Protein AF-A0A2S4UKA2-F1 (afdb_monomer_lite)

Structure (mmCIF, N/CA/C/O backbone):
data_AF-A0A2S4UKA2-F1
#
_entry.id   AF-A0A2S4UKA2-F1
#
loop_
_atom_site.group_PDB
_atom_site.id
_atom_site.type_symbol
_atom_site.lab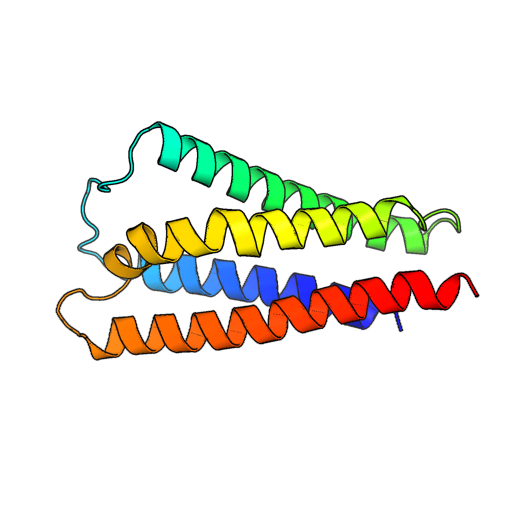el_atom_id
_atom_site.label_alt_id
_atom_site.label_comp_id
_atom_site.label_asym_id
_atom_site.label_entity_id
_atom_site.label_seq_id
_atom_site.pdbx_PDB_ins_code
_atom_site.Cartn_x
_atom_site.Cartn_y
_atom_site.Cartn_z
_atom_site.occupancy
_atom_site.B_iso_or_equiv
_atom_site.auth_seq_id
_atom_site.auth_comp_id
_atom_site.auth_asym_id
_atom_site.auth_atom_id
_atom_site.pdbx_PDB_model_num
ATOM 1 N N . MET A 1 1 ? 8.842 -4.312 -20.850 1.00 49.06 1 MET A N 1
ATOM 2 C CA . MET A 1 1 ? 7.934 -5.126 -20.002 1.00 49.06 1 MET A CA 1
ATOM 3 C C . MET A 1 1 ? 7.811 -4.508 -18.603 1.00 49.06 1 MET A C 1
ATOM 5 O O . MET A 1 1 ? 6.702 -4.481 -18.080 1.00 49.06 1 MET A O 1
ATOM 9 N N . VAL A 1 2 ? 8.894 -3.885 -18.115 1.00 53.00 2 VAL A N 1
ATOM 10 C CA . VAL A 1 2 ? 9.043 -3.077 -16.884 1.00 53.00 2 VAL A CA 1
ATOM 11 C C . VAL A 1 2 ? 7.843 -2.166 -16.592 1.00 53.00 2 VAL A C 1
ATOM 13 O O . VAL A 1 2 ? 7.150 -2.354 -15.598 1.00 53.00 2 VAL A O 1
ATOM 16 N N . ALA A 1 3 ? 7.483 -1.271 -17.520 1.00 62.97 3 ALA A N 1
ATOM 17 C CA . ALA A 1 3 ? 6.415 -0.288 -17.310 1.00 62.97 3 ALA A CA 1
ATOM 18 C C . ALA A 1 3 ? 5.053 -0.886 -16.885 1.00 62.97 3 ALA A C 1
ATOM 20 O O . ALA A 1 3 ? 4.277 -0.227 -16.197 1.00 62.97 3 ALA A O 1
ATOM 21 N N . LYS A 1 4 ? 4.730 -2.138 -17.254 1.00 70.94 4 LYS A N 1
ATOM 22 C CA . LYS A 1 4 ? 3.440 -2.753 -16.884 1.00 70.94 4 LYS A CA 1
ATOM 23 C C . LYS A 1 4 ? 3.366 -3.103 -15.397 1.00 70.94 4 LYS A C 1
ATOM 25 O O . LYS A 1 4 ? 2.325 -2.855 -14.789 1.00 70.94 4 LYS A O 1
ATOM 30 N N . SER A 1 5 ? 4.434 -3.652 -14.822 1.00 72.31 5 SER A N 1
ATOM 31 C CA . SER A 1 5 ? 4.479 -4.056 -13.409 1.00 72.31 5 SER A CA 1
ATOM 32 C C . SER A 1 5 ? 4.472 -2.831 -12.491 1.00 72.31 5 SER A C 1
ATOM 34 O O . SER A 1 5 ? 3.684 -2.765 -11.549 1.00 72.31 5 SER A O 1
ATOM 36 N N . PHE A 1 6 ? 5.216 -1.785 -12.854 1.00 73.38 6 PHE A N 1
ATOM 37 C CA . PHE A 1 6 ? 5.207 -0.493 -12.160 1.00 73.38 6 PHE A CA 1
ATOM 38 C C . PHE A 1 6 ? 3.838 0.201 -12.208 1.00 73.38 6 PHE A C 1
ATOM 40 O O . PHE A 1 6 ? 3.313 0.656 -11.188 1.00 73.38 6 PHE A O 1
ATOM 47 N N . VAL A 1 7 ? 3.181 0.203 -13.374 1.00 79.69 7 VAL A N 1
ATOM 48 C CA . VAL A 1 7 ? 1.804 0.709 -13.510 1.00 79.69 7 VAL A CA 1
ATOM 49 C C . VAL A 1 7 ? 0.826 -0.069 -12.623 1.00 79.69 7 VAL A C 1
ATOM 51 O O . VAL A 1 7 ? -0.122 0.521 -12.095 1.00 79.69 7 VAL A O 1
ATOM 54 N N . LEU A 1 8 ? 1.025 -1.378 -12.440 1.00 83.00 8 LEU A N 1
ATOM 55 C CA . LEU A 1 8 ? 0.208 -2.186 -11.533 1.00 83.00 8 LEU A CA 1
ATOM 56 C C . LEU A 1 8 ? 0.430 -1.798 -10.069 1.00 83.00 8 LEU A C 1
ATOM 58 O O . LEU A 1 8 ? -0.565 -1.593 -9.372 1.00 83.00 8 LEU A O 1
ATOM 62 N N . VAL A 1 9 ? 1.681 -1.607 -9.631 1.00 81.75 9 VAL A N 1
ATOM 63 C CA . VAL A 1 9 ? 2.008 -1.092 -8.287 1.00 81.75 9 VAL A CA 1
ATOM 64 C C . VAL A 1 9 ? 1.278 0.231 -8.048 1.00 81.75 9 VAL A C 1
ATOM 66 O O . VAL A 1 9 ? 0.495 0.337 -7.105 1.00 81.75 9 VAL A O 1
ATOM 69 N N . PHE A 1 10 ? 1.398 1.199 -8.962 1.00 78.81 10 PHE A N 1
ATOM 70 C CA . PHE A 1 10 ? 0.724 2.496 -8.838 1.00 78.81 10 PHE A CA 1
ATOM 71 C C . PHE A 1 10 ? -0.807 2.377 -8.779 1.00 78.81 10 PHE A C 1
ATOM 73 O O . PHE A 1 10 ? -1.478 3.005 -7.951 1.00 78.81 10 PHE A O 1
ATOM 80 N N . ARG A 1 11 ? -1.397 1.557 -9.657 1.00 84.75 11 ARG A N 1
ATOM 81 C CA . ARG A 1 11 ? -2.851 1.343 -9.694 1.00 84.75 11 ARG A CA 1
ATOM 82 C C . ARG A 1 11 ? -3.367 0.726 -8.404 1.00 84.75 11 ARG A C 1
ATOM 84 O O . ARG A 1 11 ? -4.436 1.134 -7.946 1.00 84.75 11 ARG A O 1
ATOM 91 N N . LEU A 1 12 ? -2.630 -0.222 -7.835 1.00 86.88 12 LEU A N 1
ATOM 92 C CA . LEU A 1 12 ? -2.983 -0.880 -6.585 1.00 86.88 12 LEU A CA 1
ATOM 93 C C . LEU A 1 12 ? -2.820 0.069 -5.395 1.00 86.88 12 LEU A C 1
ATOM 95 O O . LEU A 1 12 ? -3.749 0.150 -4.594 1.00 86.88 12 LEU A O 1
ATOM 99 N N . SER A 1 13 ? -1.755 0.872 -5.327 1.00 82.25 13 SER A N 1
ATOM 100 C CA . SER A 1 13 ? -1.612 1.936 -4.319 1.00 82.25 13 SER A CA 1
ATOM 101 C C . SER A 1 13 ? -2.782 2.918 -4.371 1.00 82.25 13 SER A C 1
ATOM 103 O O . SER A 1 13 ? -3.415 3.228 -3.364 1.00 82.25 13 SER A O 1
ATOM 105 N N . ARG A 1 14 ? -3.156 3.371 -5.573 1.00 84.69 14 ARG A N 1
ATOM 106 C CA . ARG A 1 14 ? -4.302 4.270 -5.747 1.00 84.69 14 ARG A CA 1
ATOM 107 C C . ARG A 1 14 ? -5.619 3.614 -5.339 1.00 84.69 14 ARG A C 1
ATOM 109 O O . ARG A 1 14 ? -6.462 4.265 -4.722 1.00 84.69 14 ARG A O 1
ATOM 116 N N . LEU A 1 15 ? -5.821 2.348 -5.708 1.00 87.38 15 LEU A N 1
ATOM 117 C CA . LEU A 1 15 ? -7.005 1.579 -5.321 1.00 87.38 15 LEU A CA 1
ATOM 118 C C . LEU A 1 15 ? -7.112 1.491 -3.797 1.00 87.38 15 LEU A C 1
ATOM 120 O O . LEU A 1 15 ? -8.206 1.660 -3.259 1.00 87.38 15 LEU A O 1
ATOM 124 N N . PHE A 1 16 ? -5.974 1.302 -3.131 1.00 83.88 16 PHE A N 1
ATOM 125 C CA . PHE A 1 16 ? -5.872 1.237 -1.688 1.00 83.88 16 PHE A CA 1
ATOM 126 C C . PHE A 1 16 ? -6.364 2.512 -1.003 1.00 83.88 16 PHE A C 1
ATOM 128 O O . PHE A 1 16 ? -7.350 2.489 -0.262 1.00 83.88 16 PHE A O 1
ATOM 135 N N . PHE A 1 17 ? -5.756 3.652 -1.334 1.00 79.38 17 PHE A N 1
ATOM 136 C CA . PHE A 1 17 ? -6.148 4.935 -0.751 1.00 79.38 17 PHE A CA 1
ATOM 137 C C . PHE A 1 17 ? -7.578 5.332 -1.116 1.00 79.38 17 PHE A C 1
ATOM 139 O O . PHE A 1 17 ? -8.307 5.853 -0.275 1.00 79.38 17 PHE A O 1
ATOM 146 N N . LYS A 1 18 ? -8.028 5.043 -2.344 1.00 84.50 18 LYS A N 1
ATOM 147 C CA . LYS A 1 18 ? -9.410 5.321 -2.756 1.00 84.50 18 LYS A CA 1
ATOM 148 C C . LYS A 1 18 ? -10.418 4.519 -1.932 1.00 84.50 18 LYS A C 1
ATOM 150 O O . LYS A 1 18 ? -11.470 5.054 -1.591 1.00 84.50 18 LYS A O 1
ATOM 155 N N . LYS A 1 19 ? -10.115 3.254 -1.629 1.00 82.81 19 LYS A N 1
ATOM 156 C CA . LYS A 1 19 ? -10.956 2.404 -0.783 1.00 82.81 19 LYS A CA 1
ATOM 157 C C . LYS A 1 19 ? -11.017 2.946 0.646 1.00 82.81 19 LYS A C 1
ATOM 159 O O . LYS A 1 19 ? -12.119 3.120 1.154 1.00 82.81 19 LYS A O 1
ATOM 164 N N . LEU A 1 20 ? -9.867 3.281 1.238 1.00 77.50 20 LEU A N 1
ATOM 165 C CA . LEU A 1 20 ? -9.795 3.870 2.580 1.00 77.50 20 LEU A CA 1
ATOM 166 C C . LEU A 1 20 ? -10.549 5.193 2.692 1.00 77.50 20 LEU A C 1
ATOM 168 O O . LEU A 1 20 ? -11.348 5.359 3.603 1.00 77.50 20 LEU A O 1
ATOM 172 N N . LEU A 1 21 ? -10.306 6.133 1.776 1.00 76.31 21 LEU A N 1
ATOM 173 C CA . LEU A 1 21 ? -10.938 7.452 1.819 1.00 76.31 21 LEU A CA 1
ATOM 174 C C . LEU A 1 21 ? -12.444 7.352 1.616 1.00 76.31 21 LEU A C 1
ATOM 176 O O . LEU A 1 21 ? -13.200 8.050 2.279 1.00 76.31 21 LEU A O 1
ATOM 180 N N . ARG A 1 22 ? -12.889 6.482 0.706 1.00 78.75 22 ARG A N 1
ATOM 181 C CA . ARG A 1 22 ? -14.315 6.283 0.472 1.00 78.75 22 ARG A CA 1
ATOM 182 C C . ARG A 1 22 ? -14.980 5.689 1.706 1.00 78.75 22 ARG A C 1
ATOM 184 O O . ARG A 1 22 ? -15.909 6.295 2.209 1.00 78.75 22 ARG A O 1
ATOM 191 N N . ASP A 1 23 ? -14.498 4.543 2.178 1.00 71.38 23 ASP A N 1
ATOM 192 C CA . ASP A 1 23 ? -15.161 3.804 3.252 1.00 71.38 23 ASP A CA 1
ATOM 193 C C . ASP A 1 23 ? -14.982 4.519 4.616 1.00 71.38 23 ASP A C 1
ATOM 195 O O . ASP A 1 23 ? -15.878 4.490 5.453 1.00 71.38 23 ASP A O 1
ATOM 199 N N . GLY A 1 24 ? -13.876 5.248 4.817 1.00 64.88 24 GLY A N 1
ATOM 200 C CA . GLY A 1 24 ? -13.618 6.029 6.030 1.00 64.88 24 GLY A CA 1
ATOM 201 C C . GLY A 1 24 ? -14.337 7.376 6.112 1.00 64.88 24 GLY A C 1
ATOM 202 O O . GLY A 1 24 ? -14.633 7.820 7.215 1.00 64.88 24 GLY A O 1
ATOM 203 N N . MET A 1 25 ? -14.653 8.021 4.983 1.00 62.94 25 MET A N 1
ATOM 204 C CA . MET A 1 25 ? -15.381 9.304 4.973 1.00 62.94 25 MET A CA 1
ATOM 205 C C . MET A 1 25 ? -16.898 9.144 4.817 1.00 62.94 25 MET A C 1
ATOM 207 O O . MET A 1 25 ? -17.634 10.108 5.018 1.00 62.94 25 MET A O 1
ATOM 211 N N . THR A 1 26 ? -17.392 7.961 4.437 1.00 63.41 26 THR A N 1
ATOM 212 C CA . THR A 1 26 ? -18.839 7.702 4.344 1.00 63.41 26 THR A CA 1
ATOM 213 C C . THR A 1 26 ? -19.497 7.429 5.691 1.00 63.41 26 THR A C 1
ATOM 215 O O . THR A 1 26 ? -20.714 7.572 5.797 1.00 63.41 26 THR A O 1
ATOM 218 N N . ASN A 1 27 ? -18.727 7.068 6.718 1.00 60.53 27 ASN A N 1
ATOM 219 C CA . ASN A 1 27 ? -19.265 6.874 8.059 1.00 60.53 27 ASN A CA 1
ATOM 220 C C . ASN A 1 27 ? -19.372 8.229 8.758 1.00 60.53 27 ASN A C 1
ATOM 222 O O . ASN A 1 27 ? -18.369 8.886 9.010 1.00 60.53 27 ASN A O 1
ATOM 226 N N . GLN A 1 28 ? -20.594 8.659 9.069 1.00 57.53 28 GLN A N 1
ATOM 227 C CA . GLN A 1 28 ? -20.835 9.907 9.803 1.00 57.53 28 GLN A CA 1
ATOM 228 C C . GLN A 1 28 ? -20.551 9.775 11.312 1.00 57.53 28 GLN A C 1
ATOM 230 O O . GLN A 1 28 ? -20.454 10.785 12.002 1.00 57.53 28 GLN A O 1
ATOM 235 N N . GLU A 1 29 ? -20.376 8.547 11.812 1.00 61.38 29 GLU A N 1
ATOM 236 C CA . GLU A 1 29 ? -20.178 8.218 13.231 1.00 61.38 29 GLU A CA 1
ATOM 237 C C . GLU A 1 29 ? -18.781 7.640 13.489 1.00 61.38 29 GLU A C 1
ATOM 239 O O . GLU A 1 29 ? -18.607 6.594 14.111 1.00 61.38 29 GLU A O 1
ATOM 244 N N . VAL A 1 30 ? -17.754 8.310 12.970 1.00 63.16 30 VAL A N 1
ATOM 245 C CA . VAL A 1 30 ? -16.371 7.951 13.286 1.00 63.16 30 VAL A CA 1
ATOM 246 C C . VAL A 1 30 ? -16.061 8.424 14.712 1.00 63.16 30 VAL A C 1
ATOM 248 O O . VAL A 1 30 ? -16.321 9.591 15.020 1.00 63.16 30 VAL A O 1
ATOM 251 N N . PRO A 1 31 ? -15.505 7.581 15.600 1.00 64.94 31 PRO A N 1
ATOM 252 C CA . PRO A 1 31 ? -15.046 8.032 16.907 1.00 64.94 31 PRO A CA 1
ATOM 253 C C . PRO A 1 31 ? -14.093 9.228 16.768 1.00 64.94 31 PRO A C 1
ATOM 255 O O . PRO A 1 31 ? -13.153 9.189 15.977 1.00 64.94 31 PRO A O 1
ATOM 258 N N . PHE A 1 32 ? -14.306 10.282 17.565 1.00 60.62 32 PHE A N 1
ATOM 259 C CA . PHE A 1 32 ? -13.437 11.473 17.584 1.00 60.62 32 PHE A CA 1
ATOM 260 C C . PHE A 1 32 ? -11.988 11.158 17.981 1.00 60.62 32 PHE A C 1
ATOM 262 O O . PHE A 1 32 ? -11.085 11.953 17.724 1.00 60.62 32 PHE A O 1
ATOM 269 N N . CYS A 1 33 ? -11.774 10.010 18.624 1.00 63.34 33 CYS A N 1
ATOM 270 C CA . CYS A 1 33 ? -10.504 9.593 19.187 1.00 63.34 33 CYS A CA 1
ATOM 271 C C . CYS A 1 33 ? -10.198 8.159 18.748 1.00 63.34 33 CYS A C 1
ATOM 273 O O . CYS A 1 33 ? -11.080 7.302 18.731 1.00 63.34 33 CYS A O 1
ATOM 275 N N . THR A 1 34 ? -8.931 7.900 18.446 1.00 73.00 34 THR A N 1
ATOM 276 C CA . THR A 1 34 ? -8.382 6.556 18.242 1.00 73.00 34 THR A CA 1
ATOM 277 C C . THR A 1 34 ? -7.708 6.078 19.528 1.00 73.00 34 THR A C 1
ATOM 279 O O . THR A 1 34 ? -7.203 6.894 20.297 1.00 73.00 34 THR A O 1
ATOM 282 N N . GLU A 1 35 ? -7.660 4.765 19.756 1.00 82.38 35 GLU A N 1
ATOM 283 C CA . GLU A 1 35 ? -6.874 4.163 20.845 1.00 82.38 35 GLU A CA 1
ATOM 284 C C . GLU A 1 35 ? -5.360 4.132 20.551 1.00 82.38 35 GLU A C 1
ATOM 286 O O . GLU A 1 35 ? -4.581 3.653 21.374 1.00 82.38 35 GLU A O 1
ATOM 291 N N . MET A 1 36 ? -4.922 4.627 19.385 1.00 83.38 36 MET A N 1
ATOM 292 C CA . MET A 1 36 ? -3.500 4.709 19.044 1.00 83.38 36 MET A CA 1
ATOM 293 C C . MET A 1 36 ? -2.735 5.598 20.030 1.00 83.38 36 MET A C 1
ATOM 295 O O . MET A 1 36 ? -3.131 6.730 20.310 1.00 83.38 36 MET A O 1
ATOM 299 N N . SER A 1 37 ? -1.581 5.116 20.494 1.00 86.19 37 SER A N 1
ATOM 300 C CA . SER A 1 37 ? -0.625 5.954 21.218 1.00 86.19 37 SER A CA 1
ATOM 301 C C . SER A 1 37 ? 0.007 6.992 20.286 1.00 86.19 37 SER A C 1
ATOM 303 O O . SER A 1 37 ? 0.056 6.802 19.068 1.00 86.19 37 SER A O 1
ATOM 305 N N . SER A 1 38 ? 0.565 8.072 20.842 1.00 86.56 38 SER A N 1
ATOM 306 C CA . SER A 1 38 ? 1.285 9.079 20.047 1.00 86.56 38 SER A CA 1
ATOM 307 C C . SER A 1 38 ? 2.405 8.459 19.208 1.00 86.56 38 SER A C 1
ATOM 309 O O . SER A 1 38 ? 2.555 8.796 18.042 1.00 86.56 38 SER A O 1
ATOM 311 N N . GLN A 1 39 ? 3.125 7.472 19.753 1.00 84.69 39 GLN A N 1
ATOM 312 C CA . GLN A 1 39 ? 4.170 6.755 19.019 1.00 84.69 39 GLN A CA 1
ATOM 313 C C . GLN A 1 39 ? 3.607 5.975 17.819 1.00 84.69 39 GLN A C 1
ATOM 315 O O . GLN A 1 39 ? 4.244 5.905 16.768 1.00 84.69 39 GLN A O 1
ATOM 320 N N . GLN A 1 40 ? 2.419 5.382 17.957 1.00 82.69 40 GLN A N 1
ATOM 321 C CA . GLN A 1 40 ? 1.752 4.671 16.863 1.00 82.69 40 GLN A CA 1
ATOM 322 C C . GLN A 1 40 ? 1.213 5.639 15.805 1.00 82.69 40 GLN A C 1
ATOM 324 O O . GLN A 1 40 ? 1.309 5.342 14.617 1.00 82.69 40 GLN A O 1
ATOM 329 N N . LEU A 1 41 ? 0.713 6.808 16.217 1.00 83.94 41 LEU A N 1
ATOM 330 C CA . LEU A 1 41 ? 0.320 7.889 15.310 1.00 83.94 41 LEU A CA 1
ATOM 331 C C . LEU A 1 41 ? 1.515 8.442 14.526 1.00 83.94 41 LEU A C 1
ATOM 333 O O . LEU A 1 41 ? 1.425 8.565 13.306 1.00 83.94 41 LEU A O 1
ATOM 337 N N . ASP A 1 42 ? 2.645 8.691 15.188 1.00 84.56 42 ASP A N 1
ATOM 338 C CA . ASP A 1 42 ? 3.881 9.126 14.529 1.00 84.56 42 ASP A CA 1
ATOM 339 C C . ASP A 1 42 ? 4.384 8.060 13.548 1.00 84.56 42 ASP A C 1
ATOM 341 O O . ASP A 1 42 ? 4.779 8.367 12.422 1.00 84.56 42 ASP A O 1
ATOM 345 N N . SER A 1 43 ? 4.311 6.784 13.939 1.00 81.81 43 SER A N 1
ATOM 346 C CA . SER A 1 43 ? 4.674 5.660 13.069 1.00 81.81 43 SER A CA 1
ATOM 347 C C . SER A 1 43 ? 3.768 5.586 11.836 1.00 81.81 43 SER A C 1
ATOM 349 O O . SER A 1 43 ? 4.266 5.410 10.723 1.00 81.81 43 SER A O 1
ATOM 351 N N . LEU A 1 44 ? 2.455 5.783 12.010 1.00 81.00 44 LEU A N 1
ATOM 352 C CA . LEU A 1 44 ? 1.490 5.845 10.912 1.00 81.00 44 LEU A CA 1
ATOM 353 C C . LEU A 1 44 ? 1.800 7.013 9.972 1.00 81.00 44 LEU A C 1
ATOM 355 O O . LEU A 1 44 ? 1.873 6.824 8.758 1.00 81.00 44 LEU A O 1
ATOM 359 N N . GLN A 1 45 ? 2.014 8.210 10.520 1.00 82.44 45 GLN A N 1
ATOM 360 C CA . GLN A 1 45 ? 2.338 9.404 9.743 1.00 82.44 45 GLN A CA 1
ATOM 361 C C . GLN A 1 45 ? 3.641 9.228 8.959 1.00 82.44 45 GLN A C 1
ATOM 363 O O . GLN A 1 45 ? 3.704 9.587 7.779 1.00 82.44 45 GLN A O 1
ATOM 368 N N . ASN A 1 46 ? 4.673 8.662 9.584 1.00 80.75 46 ASN A N 1
ATOM 369 C CA . ASN A 1 46 ? 5.950 8.399 8.934 1.00 80.75 46 ASN A CA 1
ATOM 370 C C . ASN A 1 46 ? 5.790 7.381 7.798 1.00 80.75 46 ASN A C 1
ATOM 372 O O . ASN A 1 46 ? 6.286 7.612 6.699 1.00 80.75 46 ASN A O 1
ATOM 376 N N . ALA A 1 47 ? 5.035 6.305 8.024 1.00 75.75 47 ALA A N 1
ATOM 377 C CA . ALA A 1 47 ? 4.782 5.291 7.007 1.00 75.75 47 ALA A CA 1
ATOM 378 C C . ALA A 1 47 ? 3.990 5.851 5.813 1.00 75.75 47 ALA A C 1
ATOM 380 O O . ALA A 1 47 ? 4.379 5.637 4.666 1.00 75.75 47 ALA A O 1
ATOM 381 N N . VAL A 1 48 ? 2.940 6.647 6.057 1.00 77.06 48 VAL A N 1
ATOM 382 C CA . VAL A 1 48 ? 2.211 7.362 4.991 1.00 77.06 48 VAL A CA 1
ATOM 383 C C . VAL A 1 48 ? 3.153 8.291 4.226 1.00 77.06 48 VAL A C 1
ATOM 385 O O . VAL A 1 48 ? 3.134 8.311 2.997 1.00 77.06 48 VAL A O 1
ATOM 388 N N . SER A 1 49 ? 4.004 9.033 4.936 1.00 80.50 49 SER A N 1
ATOM 389 C CA . SER A 1 49 ? 4.960 9.960 4.320 1.00 80.50 49 SER A CA 1
ATOM 390 C C . SER A 1 49 ? 5.984 9.235 3.445 1.00 80.50 49 SER A C 1
ATOM 392 O O . SER A 1 49 ? 6.305 9.719 2.363 1.00 80.50 49 SER A O 1
ATOM 394 N N . GLN A 1 50 ? 6.475 8.072 3.882 1.00 75.62 50 GLN A N 1
ATOM 395 C CA . GLN A 1 50 ? 7.362 7.223 3.084 1.00 75.62 50 GLN A CA 1
ATOM 396 C C . GLN A 1 50 ? 6.661 6.720 1.827 1.00 75.62 50 GLN A C 1
ATOM 398 O O . GLN A 1 50 ? 7.210 6.858 0.746 1.00 75.62 50 GLN A O 1
ATOM 403 N N . ILE A 1 51 ? 5.420 6.243 1.935 1.00 73.19 51 ILE A N 1
ATOM 404 C CA . ILE A 1 51 ? 4.651 5.777 0.775 1.00 73.19 51 ILE A CA 1
ATOM 405 C C . ILE A 1 51 ? 4.434 6.892 -0.245 1.00 73.19 51 ILE A C 1
ATOM 407 O O . ILE A 1 51 ? 4.591 6.665 -1.441 1.00 73.19 51 ILE A O 1
ATOM 411 N N . VAL A 1 52 ? 4.063 8.091 0.211 1.00 77.25 52 VAL A N 1
ATOM 412 C CA . VAL A 1 52 ? 3.871 9.239 -0.683 1.00 77.25 52 VAL A CA 1
ATOM 413 C C . VAL A 1 52 ? 5.172 9.583 -1.402 1.00 77.25 52 VAL A C 1
ATOM 415 O O . VAL A 1 52 ? 5.135 9.786 -2.612 1.00 77.25 52 VAL A O 1
ATOM 418 N N . ARG A 1 53 ? 6.304 9.603 -0.683 1.00 78.81 53 ARG A N 1
ATOM 419 C CA . ARG A 1 53 ? 7.627 9.812 -1.287 1.00 78.81 53 ARG A CA 1
ATOM 420 C C . ARG A 1 53 ? 7.952 8.723 -2.299 1.00 78.81 53 ARG A C 1
ATOM 422 O O . ARG A 1 53 ? 8.143 9.048 -3.455 1.00 78.81 53 ARG A O 1
ATOM 429 N N . SER A 1 54 ? 7.871 7.448 -1.929 1.00 73.75 54 SER A N 1
ATOM 430 C CA . SER A 1 54 ? 8.229 6.364 -2.845 1.00 73.75 54 SER A CA 1
ATOM 431 C C . SER A 1 54 ? 7.327 6.299 -4.080 1.00 73.75 54 SER A C 1
ATOM 433 O O . SER A 1 54 ? 7.807 6.007 -5.166 1.00 73.75 54 SER A O 1
ATOM 435 N N . ILE A 1 55 ? 6.031 6.623 -3.960 1.00 73.62 55 ILE A N 1
ATOM 436 C CA . ILE A 1 55 ? 5.152 6.767 -5.133 1.00 73.62 55 ILE A CA 1
ATOM 437 C C . ILE A 1 55 ? 5.591 7.950 -6.002 1.00 73.62 55 ILE A C 1
ATOM 439 O O . ILE A 1 55 ? 5.569 7.832 -7.223 1.00 73.62 55 ILE A O 1
ATOM 443 N N . PHE A 1 56 ? 5.932 9.090 -5.399 1.00 79.81 56 PHE A N 1
ATOM 444 C CA . PHE A 1 56 ? 6.388 10.272 -6.129 1.00 79.81 56 PHE A CA 1
ATOM 445 C C . PHE A 1 56 ? 7.700 9.998 -6.870 1.00 79.81 56 PHE A C 1
ATOM 447 O O . PHE A 1 56 ? 7.783 10.264 -8.066 1.00 79.81 56 PHE A O 1
ATOM 454 N N . ASP A 1 57 ? 8.670 9.402 -6.185 1.00 75.12 57 ASP A N 1
ATOM 455 C CA . ASP A 1 57 ? 9.985 9.069 -6.725 1.00 75.12 57 ASP A CA 1
ATOM 456 C C . ASP A 1 57 ? 9.863 8.034 -7.855 1.00 75.12 57 ASP A C 1
ATOM 458 O O . ASP A 1 57 ? 10.435 8.216 -8.923 1.00 75.12 57 ASP A O 1
ATOM 462 N N . LEU A 1 58 ? 9.012 7.014 -7.692 1.00 72.81 58 LEU A N 1
ATOM 463 C CA . LEU A 1 58 ? 8.730 6.024 -8.738 1.00 72.81 58 LEU A CA 1
ATOM 464 C C . LEU A 1 58 ? 8.061 6.655 -9.971 1.00 72.81 58 LEU A C 1
ATOM 466 O O . LEU A 1 58 ? 8.334 6.268 -11.103 1.00 72.81 58 LEU A O 1
ATOM 470 N N . VAL A 1 59 ? 7.184 7.648 -9.783 1.00 74.12 59 VAL A N 1
ATOM 471 C CA . VAL A 1 59 ? 6.595 8.400 -10.905 1.00 74.12 59 VAL A CA 1
ATOM 472 C C . VAL A 1 59 ? 7.648 9.262 -11.604 1.00 74.12 59 VAL A C 1
ATOM 474 O O . VAL A 1 59 ? 7.639 9.327 -12.832 1.00 74.12 59 VAL A O 1
ATOM 477 N N . ALA A 1 60 ? 8.540 9.907 -10.851 1.00 74.88 60 ALA A N 1
ATOM 478 C CA . ALA A 1 60 ? 9.622 10.718 -11.402 1.00 74.88 60 ALA A CA 1
ATOM 479 C C . ALA A 1 60 ? 10.630 9.859 -12.185 1.00 74.88 60 ALA A C 1
ATOM 481 O O . ALA A 1 60 ? 10.990 10.218 -13.302 1.00 74.88 60 ALA A O 1
ATOM 482 N N . SER A 1 61 ? 11.000 8.694 -11.648 1.00 70.50 61 SER A N 1
ATOM 483 C CA . SER A 1 61 ? 11.840 7.689 -12.311 1.00 70.50 61 SER A CA 1
ATOM 484 C C . SER A 1 61 ? 11.254 7.276 -13.666 1.00 70.50 61 SER A C 1
ATOM 486 O O . SER A 1 61 ? 11.908 7.418 -14.697 1.00 70.50 61 SER A O 1
ATOM 488 N N . LEU A 1 62 ? 9.964 6.917 -13.709 1.00 68.44 62 LEU A N 1
ATOM 489 C CA . LEU A 1 62 ? 9.283 6.569 -14.964 1.00 68.44 62 LEU A CA 1
ATOM 490 C C . LEU A 1 62 ? 9.258 7.714 -15.990 1.00 68.44 62 LEU A C 1
ATOM 492 O O . LEU A 1 62 ? 9.252 7.447 -17.188 1.00 68.44 62 LEU A O 1
ATOM 496 N N . GLN A 1 63 ? 9.209 8.973 -15.545 1.00 69.31 63 GLN A N 1
ATOM 497 C CA . GLN A 1 63 ? 9.247 10.141 -16.433 1.00 69.31 63 GLN A CA 1
ATOM 498 C C . GLN A 1 63 ? 10.658 10.426 -16.962 1.00 69.31 63 GLN A C 1
ATOM 500 O O . GLN A 1 63 ? 10.802 10.869 -18.100 1.00 69.31 63 GLN A O 1
ATOM 505 N N . ASN A 1 64 ? 11.687 10.167 -16.155 1.00 65.19 64 ASN A N 1
ATOM 506 C CA . ASN A 1 64 ? 13.086 10.405 -16.508 1.00 65.19 64 ASN A CA 1
ATOM 507 C C . ASN A 1 64 ? 13.681 9.269 -17.357 1.00 65.19 64 ASN A C 1
ATOM 509 O O . ASN A 1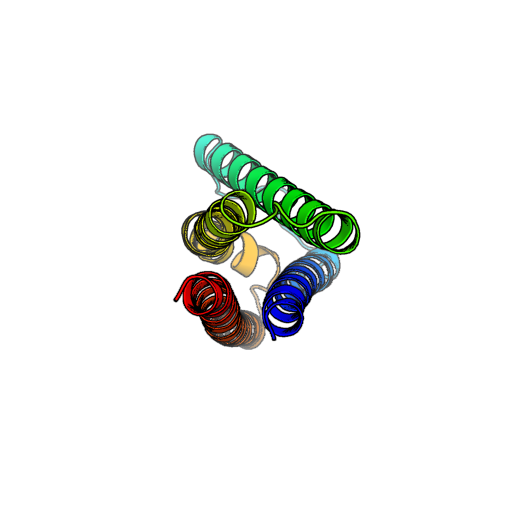 64 ? 14.494 9.542 -18.234 1.00 65.19 64 ASN A O 1
ATOM 513 N N . ALA A 1 65 ? 13.221 8.027 -17.178 1.00 60.28 65 ALA A N 1
ATOM 514 C CA . ALA A 1 65 ? 13.607 6.880 -18.007 1.00 60.28 65 ALA A CA 1
ATOM 515 C C . ALA A 1 65 ? 13.145 7.005 -19.477 1.00 60.28 65 ALA A C 1
ATOM 517 O O . ALA A 1 65 ? 13.649 6.314 -20.357 1.00 60.28 65 ALA A O 1
ATOM 518 N N . GLU A 1 66 ? 12.185 7.890 -19.777 1.00 56.81 66 GLU A N 1
ATOM 519 C CA . GLU A 1 66 ? 11.837 8.253 -21.160 1.00 56.81 66 GLU A CA 1
ATOM 520 C C . GLU A 1 66 ? 12.833 9.260 -21.780 1.00 56.81 66 GLU A C 1
ATOM 522 O O . GLU A 1 66 ? 12.780 9.493 -22.990 1.00 56.81 66 GLU A O 1
ATOM 527 N N . ALA A 1 67 ? 13.727 9.857 -20.978 1.00 57.41 67 ALA A N 1
ATOM 528 C CA . ALA A 1 67 ? 14.623 10.944 -21.373 1.00 57.41 67 ALA A CA 1
ATOM 529 C C . ALA A 1 67 ? 16.122 10.568 -21.401 1.00 57.41 67 ALA A C 1
ATOM 531 O O . ALA A 1 67 ? 16.818 11.082 -22.275 1.00 57.41 67 ALA A O 1
ATOM 532 N N . GLU A 1 68 ? 16.619 9.686 -20.521 1.00 52.31 68 GLU A N 1
ATOM 533 C CA . GLU A 1 68 ? 18.027 9.226 -20.483 1.00 52.31 68 GLU A CA 1
ATOM 534 C C . GLU A 1 68 ? 18.164 7.758 -20.006 1.00 52.31 68 GLU A C 1
ATOM 536 O O . GLU A 1 68 ? 17.278 7.233 -19.335 1.00 52.31 68 GLU A O 1
ATOM 541 N N . ASP A 1 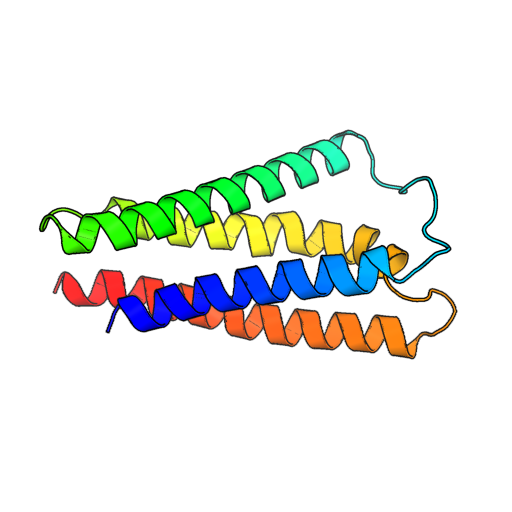69 ? 19.277 7.107 -20.380 1.00 52.94 69 ASP A N 1
ATOM 542 C CA . ASP A 1 69 ? 19.570 5.654 -20.285 1.00 52.94 69 ASP A CA 1
ATOM 543 C C . ASP A 1 69 ? 20.062 5.180 -18.890 1.00 52.94 69 ASP A C 1
ATOM 545 O O . ASP A 1 69 ? 20.352 4.006 -18.713 1.00 52.94 69 ASP A O 1
ATOM 549 N N . ASP A 1 70 ? 20.140 6.058 -17.878 1.00 51.59 70 ASP A N 1
ATOM 550 C CA . ASP A 1 70 ? 20.834 5.788 -16.596 1.00 51.59 70 ASP A CA 1
ATOM 551 C C . ASP A 1 70 ? 19.881 5.622 -15.375 1.00 51.59 70 ASP A C 1
ATOM 553 O O . ASP A 1 70 ? 20.123 6.170 -14.299 1.00 51.59 70 ASP A O 1
ATOM 557 N N . ALA A 1 71 ? 18.769 4.884 -15.506 1.00 55.03 71 ALA A N 1
ATOM 558 C CA . ALA A 1 71 ? 17.693 4.814 -14.489 1.00 55.03 71 ALA A CA 1
ATOM 559 C C . ALA A 1 71 ? 17.709 3.571 -13.558 1.00 55.03 71 ALA A C 1
ATOM 561 O O . ALA A 1 71 ? 16.694 3.232 -12.949 1.00 55.03 71 ALA A O 1
ATOM 562 N N . GLU A 1 72 ? 18.823 2.843 -13.462 1.00 56.28 72 GLU A N 1
ATOM 563 C CA . GLU A 1 72 ? 18.756 1.406 -13.140 1.00 56.28 72 GLU A CA 1
ATOM 564 C C . GLU A 1 72 ? 18.876 1.045 -11.641 1.00 56.28 72 GLU A C 1
ATOM 566 O O . GLU A 1 72 ? 18.150 0.166 -11.177 1.00 56.28 72 GLU A O 1
ATOM 571 N N . GLU A 1 73 ? 19.713 1.730 -10.847 1.00 55.97 73 GLU A N 1
ATOM 572 C CA . GLU A 1 73 ? 19.864 1.436 -9.399 1.00 55.97 73 GLU A CA 1
ATOM 573 C C . GLU A 1 73 ? 18.831 2.156 -8.509 1.00 55.97 73 GLU A C 1
ATOM 575 O O . GLU A 1 73 ? 18.502 1.688 -7.414 1.00 55.97 73 GLU A O 1
ATOM 580 N N . GLU A 1 74 ? 18.299 3.297 -8.958 1.00 60.66 74 GLU A N 1
ATOM 581 C CA . GLU A 1 74 ? 17.391 4.124 -8.151 1.00 60.66 74 GLU A CA 1
ATOM 582 C C . GLU A 1 74 ? 15.995 3.478 -8.029 1.00 60.66 74 GLU A C 1
ATOM 584 O O . GLU A 1 74 ? 15.366 3.537 -6.972 1.00 60.66 74 GLU A O 1
ATOM 589 N N . ASP A 1 75 ? 15.539 2.765 -9.063 1.00 63.66 75 ASP A N 1
ATOM 590 C CA . ASP A 1 75 ? 14.183 2.205 -9.142 1.00 63.66 75 ASP A CA 1
ATOM 591 C C . ASP A 1 75 ? 13.974 0.972 -8.228 1.00 63.66 75 ASP A C 1
ATOM 593 O O . ASP A 1 75 ? 12.897 0.782 -7.650 1.00 63.66 75 ASP A O 1
ATOM 597 N N . GLU A 1 76 ? 15.016 0.155 -8.012 1.00 65.50 76 GLU A N 1
ATOM 598 C CA . GLU A 1 76 ? 14.963 -1.036 -7.145 1.00 65.50 76 GLU A CA 1
ATOM 599 C C . GLU A 1 76 ? 14.769 -0.654 -5.666 1.00 65.50 76 GLU A C 1
ATOM 601 O O . GLU A 1 76 ? 13.883 -1.180 -4.976 1.00 65.50 76 GLU A O 1
ATOM 606 N N . GLY A 1 77 ? 15.551 0.318 -5.182 1.00 69.06 77 GLY A N 1
ATOM 607 C CA . GLY A 1 77 ? 15.453 0.824 -3.811 1.00 69.06 77 GLY A CA 1
ATOM 608 C C . GLY A 1 77 ? 14.086 1.448 -3.512 1.00 69.06 77 GLY A C 1
ATOM 609 O O . GLY A 1 77 ? 13.537 1.270 -2.417 1.00 69.06 77 GLY A O 1
ATOM 610 N N . LEU A 1 78 ? 13.487 2.110 -4.505 1.00 70.75 78 LEU A N 1
ATOM 611 C CA . LEU A 1 78 ? 12.155 2.705 -4.404 1.00 70.75 78 LEU A CA 1
ATOM 612 C C . LEU A 1 78 ? 11.047 1.652 -4.303 1.00 70.75 78 LEU A C 1
ATOM 614 O O . LEU A 1 78 ? 10.129 1.801 -3.487 1.00 70.75 78 LEU A O 1
ATOM 618 N N . LEU A 1 79 ? 11.129 0.561 -5.070 1.00 68.31 79 LEU A N 1
ATOM 619 C CA . LEU A 1 79 ? 10.167 -0.543 -4.994 1.00 68.31 79 LEU A CA 1
ATOM 620 C C . LEU A 1 79 ? 10.204 -1.246 -3.633 1.00 68.31 79 LEU A C 1
ATOM 622 O O . LEU A 1 79 ? 9.152 -1.475 -3.022 1.00 68.31 79 LEU A O 1
ATOM 626 N N . VAL A 1 80 ? 11.405 -1.553 -3.137 1.00 72.25 80 VAL A N 1
ATOM 627 C CA . VAL A 1 80 ? 11.597 -2.179 -1.821 1.00 72.25 80 VAL A CA 1
ATOM 628 C C . VAL A 1 80 ? 11.089 -1.256 -0.712 1.00 72.25 80 VAL A C 1
ATOM 630 O O . VAL A 1 80 ? 10.319 -1.699 0.144 1.00 72.25 80 VAL A O 1
ATOM 633 N N . GLY A 1 81 ? 11.428 0.037 -0.765 1.00 71.00 81 GLY A N 1
ATOM 634 C CA . GLY A 1 81 ? 10.944 1.041 0.186 1.00 71.00 81 GLY A CA 1
ATOM 635 C C . GLY A 1 81 ? 9.418 1.173 0.187 1.00 71.00 81 GLY A C 1
ATOM 636 O O . GLY A 1 81 ? 8.790 1.137 1.249 1.00 71.00 81 GLY A O 1
ATOM 637 N N . THR A 1 82 ? 8.799 1.225 -0.999 1.00 69.25 82 THR A N 1
ATOM 638 C CA . THR A 1 82 ? 7.334 1.286 -1.145 1.00 69.25 82 THR A CA 1
ATOM 639 C C . THR A 1 82 ? 6.668 0.070 -0.507 1.00 69.25 82 THR A C 1
ATOM 641 O O . THR A 1 82 ? 5.697 0.205 0.244 1.00 69.25 82 THR A O 1
ATOM 644 N N . ARG A 1 83 ? 7.191 -1.130 -0.786 1.00 72.25 83 ARG A N 1
ATOM 645 C CA . ARG A 1 83 ? 6.667 -2.382 -0.234 1.00 72.25 83 ARG A CA 1
ATOM 646 C C . ARG A 1 83 ? 6.758 -2.399 1.284 1.00 72.25 83 ARG A C 1
ATOM 648 O O . ARG A 1 83 ? 5.758 -2.663 1.946 1.00 72.25 83 ARG A O 1
ATOM 655 N N . GLN A 1 84 ? 7.936 -2.092 1.817 1.00 72.75 84 GLN A N 1
ATOM 656 C CA . GLN A 1 84 ? 8.211 -2.117 3.248 1.00 72.75 84 GLN A CA 1
ATOM 657 C C . GLN A 1 84 ? 7.296 -1.154 4.015 1.00 72.75 84 GLN A C 1
ATOM 659 O O . GLN A 1 84 ? 6.756 -1.494 5.070 1.00 72.75 84 GLN A O 1
ATOM 664 N N . ALA A 1 85 ? 7.068 0.043 3.473 1.00 69.62 85 ALA A N 1
ATOM 665 C CA . ALA A 1 85 ? 6.202 1.026 4.106 1.00 69.62 85 ALA A CA 1
ATOM 666 C C . ALA A 1 85 ? 4.713 0.625 4.046 1.00 69.62 85 ALA A C 1
ATOM 668 O O . ALA A 1 85 ? 4.001 0.756 5.046 1.00 69.62 85 ALA A O 1
ATOM 669 N N . MET A 1 86 ? 4.232 0.096 2.909 1.00 68.88 86 MET A N 1
ATOM 670 C CA . MET A 1 86 ? 2.825 -0.308 2.751 1.00 68.88 86 MET A CA 1
ATOM 671 C C . MET A 1 86 ? 2.460 -1.575 3.522 1.00 68.88 86 MET A C 1
ATOM 673 O O . MET A 1 86 ? 1.410 -1.615 4.167 1.00 68.88 86 MET A O 1
ATOM 677 N N . VAL A 1 87 ? 3.297 -2.609 3.439 1.00 69.50 87 VAL A N 1
ATOM 678 C CA . VAL A 1 87 ? 2.978 -3.939 3.971 1.00 69.50 87 VAL A CA 1
ATOM 679 C C . VAL A 1 87 ? 3.278 -4.003 5.465 1.00 69.50 87 VAL A C 1
ATOM 681 O O . VAL A 1 87 ? 2.396 -4.366 6.246 1.00 69.50 87 VAL A O 1
ATOM 684 N N . ASP A 1 88 ? 4.473 -3.580 5.878 1.00 70.19 88 ASP A N 1
ATOM 685 C CA . ASP A 1 88 ? 4.948 -3.871 7.233 1.00 70.19 88 ASP A CA 1
ATOM 686 C C . ASP A 1 88 ? 4.510 -2.809 8.244 1.00 70.19 88 ASP A C 1
ATOM 688 O O . ASP A 1 88 ? 4.126 -3.142 9.365 1.00 70.19 88 ASP A O 1
ATOM 692 N N . HIS A 1 89 ? 4.514 -1.530 7.859 1.00 68.44 89 HIS A N 1
ATOM 693 C CA . HIS A 1 89 ? 4.203 -0.443 8.794 1.00 68.44 89 HIS A CA 1
ATOM 694 C C . HIS A 1 89 ? 2.723 -0.068 8.784 1.00 68.44 89 HIS A C 1
ATOM 696 O O . HIS A 1 89 ? 2.097 0.070 9.837 1.00 68.44 89 HIS A O 1
ATOM 702 N N . ILE A 1 90 ? 2.139 0.081 7.596 1.00 70.88 90 ILE A N 1
ATOM 703 C CA . ILE A 1 90 ? 0.744 0.496 7.470 1.00 70.88 90 ILE A CA 1
ATOM 704 C C . ILE A 1 90 ? -0.230 -0.667 7.686 1.00 70.88 90 ILE A C 1
ATOM 706 O O . ILE A 1 90 ? -1.257 -0.468 8.332 1.00 70.88 90 ILE A O 1
ATOM 710 N N . GLY A 1 91 ? 0.082 -1.883 7.226 1.00 72.56 91 GLY A N 1
ATOM 711 C CA . GLY A 1 91 ? -0.843 -3.021 7.301 1.00 72.56 91 GLY A CA 1
ATOM 712 C C . GLY A 1 91 ? -1.338 -3.332 8.719 1.00 72.56 91 GLY A C 1
ATOM 713 O O . GLY A 1 91 ? -2.541 -3.488 8.940 1.00 72.56 91 GLY A O 1
ATOM 714 N N . LEU A 1 92 ? -0.428 -3.349 9.696 1.00 71.62 92 LEU A N 1
ATOM 715 C CA . LEU A 1 92 ? -0.748 -3.600 11.106 1.00 71.62 92 LEU A CA 1
ATOM 716 C C . LEU A 1 92 ? -1.578 -2.473 11.731 1.00 71.62 92 LEU A C 1
ATOM 718 O O . LEU A 1 92 ? -2.598 -2.736 12.369 1.00 71.62 9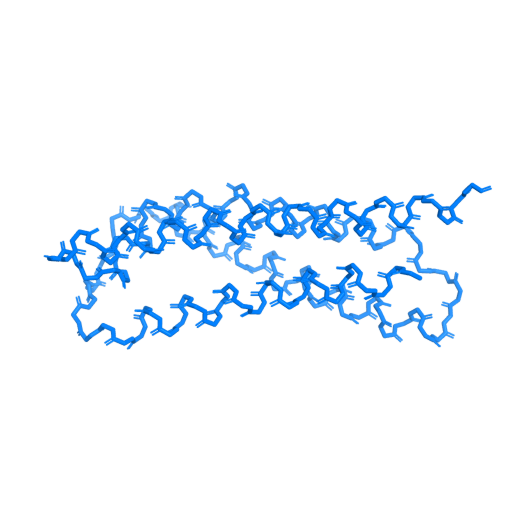2 LEU A O 1
ATOM 722 N N . LEU A 1 93 ? -1.172 -1.218 11.521 1.00 72.50 93 LEU A N 1
ATOM 723 C CA . LEU A 1 93 ? -1.857 -0.052 12.089 1.00 72.50 93 LEU A CA 1
ATOM 724 C C . LEU A 1 93 ? -3.257 0.121 11.494 1.00 72.50 93 LEU A C 1
ATOM 726 O O . LEU A 1 93 ? -4.207 0.444 12.208 1.00 72.50 93 LEU A O 1
ATOM 730 N N . LEU A 1 94 ? -3.417 -0.179 10.205 1.00 74.62 94 LEU A N 1
ATOM 731 C CA . LEU A 1 94 ? -4.729 -0.228 9.581 1.00 74.62 94 LEU A CA 1
ATOM 732 C C . LEU A 1 94 ? -5.599 -1.308 10.198 1.00 74.62 94 LEU A C 1
ATOM 734 O O . LEU A 1 94 ? -6.744 -1.032 10.537 1.00 74.62 94 LEU A O 1
ATOM 738 N N . HIS A 1 95 ? -5.071 -2.525 10.340 1.00 73.25 95 HIS A N 1
ATOM 739 C CA . HIS A 1 95 ? -5.854 -3.647 10.837 1.00 73.25 95 HIS A CA 1
ATOM 740 C C . HIS A 1 95 ? -6.359 -3.426 12.260 1.00 73.25 95 HIS A C 1
ATOM 742 O O . HIS A 1 95 ? -7.505 -3.756 12.562 1.00 73.25 95 HIS A O 1
ATOM 748 N N . LEU A 1 96 ? -5.505 -2.860 13.111 1.00 72.44 96 LEU A N 1
ATOM 749 C CA . LEU A 1 96 ? -5.801 -2.648 14.521 1.00 72.44 96 LEU A CA 1
ATOM 750 C C . LEU A 1 96 ? -6.672 -1.420 14.767 1.00 72.44 96 LEU A C 1
ATOM 752 O O . LEU A 1 96 ? -7.545 -1.476 15.626 1.00 72.44 96 LEU A O 1
ATOM 756 N N . TYR A 1 97 ? -6.452 -0.331 14.028 1.00 74.38 97 TYR A N 1
ATOM 757 C CA . TYR A 1 97 ? -7.036 0.958 14.393 1.00 74.38 97 TYR A CA 1
ATOM 758 C C . TYR A 1 97 ? -7.922 1.556 13.312 1.00 74.38 97 TYR A C 1
ATOM 760 O O . TYR A 1 97 ? -8.964 2.104 13.633 1.00 74.38 97 TYR A O 1
ATOM 768 N N . ILE A 1 98 ? -7.571 1.437 12.032 1.00 74.88 98 ILE A N 1
ATOM 769 C CA . ILE A 1 98 ? -8.343 2.100 10.972 1.00 74.88 98 ILE A CA 1
ATOM 770 C C . ILE A 1 98 ? -9.528 1.245 10.516 1.00 74.88 98 ILE A C 1
ATOM 772 O O . ILE A 1 98 ? -10.633 1.765 10.426 1.00 74.88 98 ILE A O 1
ATOM 776 N N . ILE A 1 99 ? -9.350 -0.061 10.283 1.00 74.00 99 ILE A N 1
ATOM 777 C CA . ILE A 1 99 ? -10.429 -0.972 9.855 1.00 74.00 99 ILE A CA 1
ATOM 778 C C . ILE A 1 99 ? -11.613 -0.957 10.832 1.00 74.00 99 ILE A C 1
ATOM 780 O O . ILE A 1 99 ? -12.743 -0.829 10.356 1.00 74.00 99 ILE A O 1
ATOM 784 N N . PRO A 1 100 ? -11.411 -1.058 12.162 1.00 73.62 100 PRO A N 1
ATOM 785 C CA . PRO A 1 100 ? -12.520 -1.004 13.113 1.00 73.62 100 PRO A CA 1
ATOM 786 C C . PRO A 1 100 ? -13.250 0.341 13.113 1.00 73.62 100 PRO A C 1
ATOM 788 O O . PRO A 1 100 ? -14.442 0.373 13.381 1.00 73.62 100 PRO A O 1
ATOM 791 N N . ILE A 1 101 ? -12.549 1.430 12.787 1.00 72.50 101 ILE A N 1
ATOM 792 C CA . ILE A 1 101 ? -13.086 2.793 12.741 1.00 72.50 101 ILE A CA 1
ATOM 793 C C . ILE A 1 101 ? -13.900 3.042 11.455 1.00 72.50 101 ILE A C 1
ATOM 795 O O . ILE A 1 101 ? -14.949 3.682 11.492 1.00 72.50 101 ILE A O 1
ATOM 799 N N . ILE A 1 102 ? -13.429 2.544 10.305 1.00 69.50 102 ILE A N 1
ATOM 800 C CA . ILE A 1 102 ? -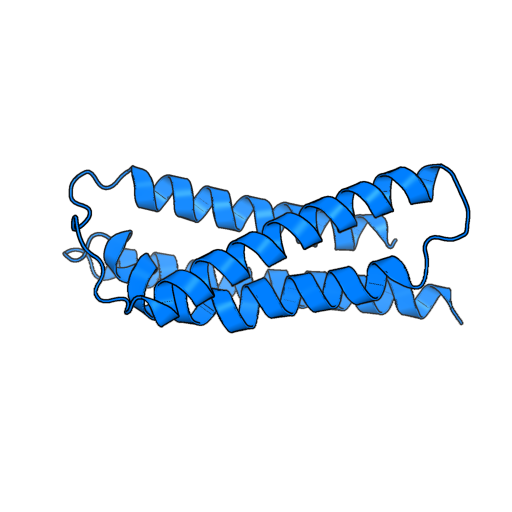14.069 2.757 8.989 1.00 69.50 102 ILE A CA 1
ATOM 801 C C . ILE A 1 102 ? -15.108 1.691 8.629 1.00 69.50 102 ILE A C 1
ATOM 803 O O . ILE A 1 102 ? -15.821 1.827 7.637 1.00 69.50 102 ILE A O 1
ATOM 807 N N . SER A 1 103 ? -15.179 0.598 9.380 1.00 66.12 103 SER A N 1
ATOM 808 C CA . SER A 1 103 ? -16.226 -0.405 9.201 1.00 66.12 103 SER A CA 1
ATOM 809 C C . SER A 1 103 ? -17.357 -0.095 10.166 1.00 66.12 103 SER A C 1
ATOM 811 O O . SER A 1 103 ? -17.091 0.252 11.312 1.00 66.12 103 SER A O 1
ATOM 813 N N . ASP A 1 104 ? -18.606 -0.257 9.733 1.00 63.84 104 ASP A N 1
ATOM 814 C CA . ASP A 1 104 ? -19.737 -0.173 10.652 1.00 63.84 104 ASP A CA 1
ATOM 815 C C . ASP A 1 104 ? -19.558 -1.257 11.724 1.00 63.84 104 ASP A C 1
ATOM 817 O O . ASP A 1 104 ? -19.658 -2.459 11.448 1.00 63.84 104 ASP A O 1
ATOM 821 N N . ILE A 1 105 ? -19.216 -0.821 12.941 1.00 56.62 105 ILE A N 1
ATOM 822 C CA . ILE A 1 105 ? -18.904 -1.682 14.089 1.00 56.62 105 ILE A CA 1
ATOM 823 C C . ILE A 1 105 ? -20.086 -2.620 14.378 1.00 56.62 105 ILE A C 1
ATOM 825 O O . ILE A 1 105 ? -19.888 -3.736 14.860 1.00 56.62 105 ILE A O 1
ATOM 829 N N . ASN A 1 106 ? -21.304 -2.215 14.005 1.00 55.84 106 ASN A N 1
ATOM 830 C CA . ASN A 1 106 ? -22.530 -2.975 14.223 1.00 55.84 106 ASN A CA 1
ATOM 831 C C . ASN A 1 106 ? -22.804 -4.025 13.137 1.00 55.84 106 ASN A C 1
ATOM 833 O O . ASN A 1 106 ? -23.722 -4.835 13.285 1.00 55.84 106 ASN A O 1
ATOM 837 N N . VAL A 1 107 ? -22.019 -4.047 12.055 1.00 64.25 107 VAL A N 1
ATOM 838 C CA . VAL A 1 107 ? -22.206 -4.953 10.917 1.00 64.25 107 VAL A CA 1
ATOM 839 C C . VAL A 1 107 ? -20.945 -5.808 10.730 1.00 64.25 107 VAL A C 1
ATOM 841 O O . VAL A 1 107 ? -20.052 -5.441 9.962 1.00 64.25 107 VAL A O 1
ATOM 844 N N . PRO A 1 108 ? -20.862 -6.995 11.368 1.00 64.50 108 PRO A N 1
ATOM 845 C CA . PRO A 1 108 ? -19.705 -7.895 11.269 1.00 64.50 108 PRO A CA 1
ATOM 846 C C . PRO A 1 108 ? -19.340 -8.292 9.830 1.00 64.50 108 PRO A C 1
ATOM 848 O O . PRO A 1 108 ? -18.178 -8.553 9.518 1.00 64.50 108 PRO A O 1
ATOM 851 N N . SER A 1 109 ? -20.322 -8.314 8.924 1.00 70.50 109 SER A N 1
ATOM 852 C CA . SER A 1 109 ? -20.092 -8.581 7.501 1.00 70.50 109 SER A CA 1
ATOM 853 C C . SER A 1 109 ? -19.307 -7.466 6.800 1.00 70.50 109 SER A C 1
ATOM 855 O O . SER A 1 109 ? -18.583 -7.763 5.853 1.00 70.50 109 SER A O 1
ATOM 857 N N . SER A 1 110 ? -19.375 -6.218 7.277 1.00 67.19 110 SER A N 1
ATOM 858 C CA . SER A 1 110 ? -18.632 -5.084 6.710 1.00 67.19 110 SER A CA 1
ATOM 859 C C . SER A 1 110 ? -17.134 -5.163 7.034 1.00 67.19 110 SER A C 1
ATOM 861 O O . SER A 1 110 ? -16.301 -5.044 6.133 1.00 67.19 110 SER A O 1
ATOM 863 N N . GLN A 1 111 ? -16.787 -5.492 8.285 1.00 67.88 111 GLN A N 1
ATOM 864 C CA . GLN A 1 111 ? -15.404 -5.739 8.705 1.00 67.88 111 GLN A CA 1
ATOM 865 C C . GLN A 1 111 ? -14.805 -6.946 7.981 1.00 67.88 111 GLN A C 1
ATOM 867 O O . GLN A 1 111 ? -13.670 -6.883 7.509 1.00 67.88 111 GLN A O 1
ATOM 872 N N . ASN A 1 112 ? -15.566 -8.039 7.862 1.00 73.75 112 ASN A N 1
ATOM 873 C CA . ASN A 1 112 ? -15.120 -9.221 7.127 1.00 73.75 112 ASN A CA 1
ATOM 874 C C . ASN A 1 112 ? -14.891 -8.903 5.646 1.00 73.75 112 ASN A C 1
ATOM 876 O O . ASN A 1 112 ? -13.871 -9.302 5.093 1.00 73.75 112 ASN A O 1
ATOM 880 N N . TYR A 1 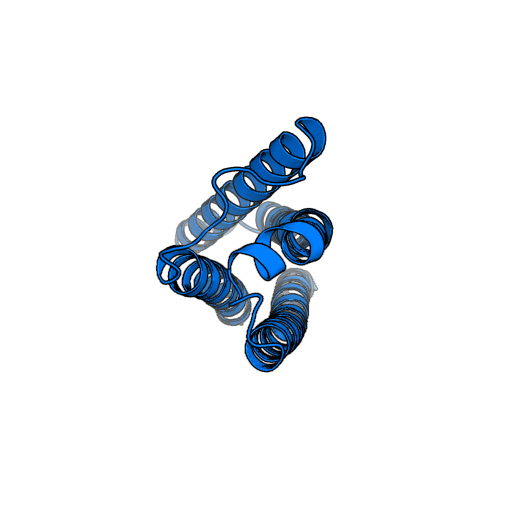113 ? -15.774 -8.116 5.029 1.00 78.88 113 TYR A N 1
ATOM 881 C CA . TYR A 1 113 ? -15.605 -7.678 3.647 1.00 78.88 113 TYR A CA 1
ATOM 882 C C . TYR A 1 113 ? -14.338 -6.835 3.447 1.00 78.88 113 TYR A C 1
ATOM 884 O O . TYR A 1 113 ? -13.577 -7.099 2.515 1.00 78.88 113 TYR A O 1
ATOM 892 N N . PHE A 1 114 ? -14.071 -5.854 4.319 1.00 77.44 114 PHE A N 1
ATOM 893 C CA . PHE A 1 114 ? -12.852 -5.051 4.205 1.00 77.44 114 PHE A CA 1
ATOM 894 C C . PHE A 1 114 ? -11.598 -5.903 4.434 1.00 77.44 114 PHE A C 1
ATOM 896 O O . PHE A 1 114 ? -10.639 -5.777 3.677 1.00 77.44 114 PHE A O 1
ATOM 903 N N . LYS A 1 115 ? -11.603 -6.801 5.430 1.00 77.38 115 LYS A N 1
ATOM 904 C CA . LYS A 1 115 ? -10.477 -7.712 5.699 1.00 77.38 115 LYS A CA 1
ATOM 905 C C . LYS A 1 115 ? -10.175 -8.613 4.503 1.00 77.38 115 LYS A C 1
ATOM 907 O O . LYS A 1 115 ? -9.019 -8.694 4.102 1.00 77.38 115 LYS A O 1
ATOM 912 N N . THR A 1 116 ? -11.191 -9.243 3.911 1.00 84.56 116 THR A N 1
ATOM 913 C CA . THR A 1 116 ? -11.023 -10.066 2.703 1.00 84.56 116 THR A CA 1
ATOM 914 C C . THR A 1 116 ? -10.463 -9.237 1.553 1.00 84.56 116 THR A C 1
ATOM 916 O O . THR A 1 116 ? -9.449 -9.608 0.973 1.00 84.56 116 THR A O 1
ATOM 919 N N . TRP A 1 117 ? -11.049 -8.066 1.288 1.00 86.88 117 TRP A N 1
ATOM 920 C CA . TRP A 1 117 ? -10.558 -7.171 0.243 1.00 86.88 117 TRP A CA 1
ATOM 921 C C . TRP A 1 117 ? -9.105 -6.725 0.483 1.00 86.88 117 TRP A C 1
ATOM 923 O O . TRP A 1 117 ? -8.326 -6.639 -0.463 1.00 86.88 117 TRP A O 1
ATOM 933 N N . PHE A 1 118 ? -8.725 -6.457 1.736 1.00 83.19 118 PHE A N 1
ATOM 934 C CA . PHE A 1 118 ? -7.365 -6.059 2.091 1.00 83.19 118 PHE A CA 1
ATOM 935 C C . PHE A 1 118 ? -6.364 -7.195 1.868 1.00 83.19 118 PHE A C 1
ATOM 937 O O . PHE A 1 118 ? -5.275 -6.948 1.357 1.00 83.19 118 PHE A O 1
ATOM 944 N N . ILE A 1 119 ? -6.736 -8.434 2.203 1.00 84.00 119 ILE A N 1
ATOM 945 C CA . ILE A 1 119 ? -5.917 -9.620 1.924 1.00 84.00 119 ILE A CA 1
ATOM 946 C C . ILE A 1 119 ? -5.713 -9.772 0.413 1.00 84.00 119 ILE A C 1
ATOM 948 O O . ILE A 1 119 ? -4.567 -9.861 -0.028 1.00 84.00 119 ILE A O 1
ATOM 952 N N . ASP A 1 120 ? -6.793 -9.718 -0.373 1.00 89.50 120 ASP A N 1
ATOM 953 C CA . ASP A 1 120 ? -6.726 -9.823 -1.836 1.00 89.50 120 ASP A CA 1
ATOM 954 C C . ASP A 1 120 ? -5.830 -8.729 -2.430 1.00 89.50 120 ASP A C 1
ATOM 956 O O . ASP A 1 120 ? -4.953 -8.995 -3.256 1.00 89.50 120 ASP A O 1
ATOM 960 N N . TRP A 1 121 ? -6.016 -7.488 -1.972 1.00 89.44 121 TRP A N 1
ATOM 961 C CA . TRP A 1 121 ? -5.189 -6.359 -2.373 1.00 89.44 121 TRP A CA 1
ATOM 962 C C . TRP A 1 121 ? -3.715 -6.578 -2.021 1.00 89.44 121 TRP A C 1
ATOM 964 O O . TRP A 1 121 ? -2.863 -6.378 -2.881 1.00 89.44 121 TRP A O 1
ATOM 974 N N . ASN A 1 122 ? -3.407 -7.022 -0.800 1.00 84.75 122 ASN A N 1
ATOM 975 C CA . ASN A 1 122 ? -2.034 -7.222 -0.343 1.00 84.75 122 ASN A CA 1
ATOM 976 C C . ASN A 1 122 ? -1.325 -8.332 -1.134 1.00 84.75 122 ASN A C 1
ATOM 978 O O . ASN A 1 122 ? -0.149 -8.202 -1.478 1.00 84.75 122 ASN A O 1
ATOM 982 N N . THR A 1 123 ? -2.042 -9.408 -1.478 1.00 88.31 123 THR A N 1
ATOM 983 C CA . THR A 1 123 ? -1.526 -10.470 -2.351 1.00 88.31 123 THR A CA 1
ATOM 984 C C . THR A 1 123 ? -1.212 -9.938 -3.748 1.00 88.31 123 THR A C 1
ATOM 986 O O . THR A 1 123 ? -0.120 -10.180 -4.264 1.00 88.31 123 THR A O 1
ATOM 989 N N . LEU A 1 124 ? -2.139 -9.187 -4.354 1.00 88.94 124 LEU A N 1
ATOM 990 C CA . LEU A 1 124 ? -1.929 -8.585 -5.673 1.00 88.94 124 LEU A CA 1
ATOM 991 C C . LEU A 1 124 ? -0.783 -7.571 -5.660 1.00 88.94 124 LEU A C 1
ATOM 993 O O . LEU A 1 124 ? 0.032 -7.564 -6.578 1.00 88.94 124 LEU A O 1
ATOM 997 N N . PHE A 1 125 ? -0.713 -6.740 -4.621 1.00 85.12 125 PHE A N 1
ATOM 998 C CA . PHE A 1 125 ? 0.323 -5.731 -4.457 1.00 85.12 125 PHE A CA 1
ATOM 999 C C . PHE A 1 125 ? 1.695 -6.380 -4.311 1.00 85.12 125 PHE A C 1
ATOM 1001 O O . PHE A 1 125 ? 2.584 -6.076 -5.096 1.00 85.12 125 PHE A O 1
ATOM 1008 N N . SER A 1 126 ? 1.829 -7.357 -3.411 1.00 83.62 126 SER A N 1
ATOM 1009 C CA . SER A 1 126 ? 3.076 -8.102 -3.207 1.00 83.62 126 SER A CA 1
ATOM 1010 C C . SER A 1 126 ? 3.570 -8.774 -4.488 1.00 83.62 126 SER A C 1
ATOM 1012 O O . SER A 1 126 ? 4.763 -8.723 -4.779 1.00 83.62 126 SER A O 1
ATOM 1014 N N . ARG A 1 127 ? 2.662 -9.372 -5.274 1.00 86.19 127 ARG A N 1
ATOM 1015 C CA . ARG A 1 127 ? 3.019 -9.943 -6.577 1.00 86.19 127 ARG A CA 1
ATOM 1016 C C . ARG A 1 127 ? 3.469 -8.858 -7.553 1.00 86.19 127 ARG A C 1
ATOM 1018 O O . ARG A 1 127 ? 4.510 -9.019 -8.163 1.00 86.19 127 ARG A O 1
ATOM 1025 N N . ALA A 1 128 ? 2.735 -7.753 -7.672 1.00 85.50 128 ALA A N 1
ATOM 1026 C CA . ALA A 1 128 ? 3.096 -6.675 -8.590 1.00 85.50 128 ALA A CA 1
ATOM 1027 C C . ALA A 1 128 ? 4.463 -6.054 -8.261 1.00 85.50 128 ALA A C 1
ATOM 1029 O O . ALA A 1 128 ? 5.217 -5.742 -9.179 1.00 85.50 128 ALA A O 1
ATOM 1030 N N . THR A 1 129 ? 4.799 -5.892 -6.976 1.00 81.25 129 THR A N 1
ATOM 1031 C CA . THR A 1 129 ? 6.115 -5.376 -6.576 1.00 81.25 129 THR A CA 1
ATOM 1032 C C . THR A 1 129 ? 7.227 -6.386 -6.831 1.00 81.25 129 THR A C 1
ATOM 1034 O O . THR A 1 129 ? 8.298 -5.991 -7.272 1.00 81.25 129 THR A O 1
ATOM 1037 N N . HIS A 1 130 ? 6.977 -7.678 -6.595 1.00 82.56 130 HIS A N 1
ATOM 1038 C CA . HIS A 1 130 ? 7.939 -8.731 -6.923 1.00 82.56 130 HIS A CA 1
ATOM 1039 C C . HIS A 1 130 ? 8.163 -8.844 -8.436 1.00 82.56 130 HIS A C 1
ATOM 1041 O O . HIS A 1 130 ? 9.302 -8.845 -8.877 1.00 82.56 130 HIS A O 1
ATOM 1047 N N . ASP A 1 131 ? 7.097 -8.837 -9.239 1.00 84.06 131 ASP A N 1
ATOM 1048 C CA . ASP A 1 131 ? 7.201 -8.858 -10.699 1.00 84.06 131 ASP A CA 1
ATOM 1049 C C . ASP A 1 131 ? 7.944 -7.611 -11.214 1.00 84.06 131 ASP A C 1
ATOM 1051 O O . ASP A 1 131 ? 8.724 -7.707 -12.157 1.00 84.06 131 ASP A O 1
ATOM 1055 N N . ALA A 1 132 ? 7.722 -6.433 -10.615 1.00 78.12 132 ALA A N 1
ATOM 1056 C CA . ALA A 1 132 ? 8.454 -5.211 -10.959 1.00 78.12 132 ALA A CA 1
ATOM 1057 C C . ALA A 1 132 ? 9.950 -5.331 -10.628 1.00 78.12 132 ALA A C 1
ATOM 1059 O O . ALA A 1 132 ? 10.774 -5.015 -11.480 1.00 78.12 132 ALA A O 1
ATOM 1060 N N . TYR A 1 133 ? 10.271 -5.871 -9.450 1.00 77.06 133 TYR A N 1
ATOM 1061 C CA . TYR A 1 133 ? 11.636 -6.140 -8.999 1.00 77.06 133 TYR A CA 1
ATOM 1062 C C . TYR A 1 133 ? 12.385 -7.100 -9.935 1.00 77.06 133 TYR A C 1
ATOM 1064 O O . TYR A 1 133 ? 13.437 -6.757 -10.465 1.00 77.06 133 TYR A O 1
ATOM 1072 N N . GLU A 1 134 ? 11.802 -8.268 -10.220 1.00 77.00 134 GLU A N 1
ATOM 1073 C CA . GLU A 1 134 ? 12.376 -9.259 -11.142 1.00 77.00 134 GLU A CA 1
ATOM 1074 C C . GLU A 1 134 ? 12.556 -8.683 -12.550 1.00 77.00 134 GLU A C 1
ATOM 1076 O O . GLU A 1 134 ? 13.521 -8.992 -13.248 1.00 77.00 134 GLU A O 1
ATOM 1081 N N . THR A 1 135 ? 11.642 -7.806 -12.981 1.00 72.56 135 THR A N 1
ATOM 1082 C CA . THR A 1 135 ? 11.784 -7.162 -14.286 1.00 72.56 135 THR A CA 1
ATOM 1083 C C . THR A 1 135 ? 12.951 -6.172 -14.299 1.00 72.56 135 THR A C 1
ATOM 1085 O O . THR A 1 135 ? 13.630 -6.121 -15.310 1.00 72.56 135 THR A O 1
ATOM 1088 N N . CYS A 1 136 ? 13.240 -5.435 -13.223 1.00 67.06 136 CYS A N 1
ATOM 1089 C CA . CYS A 1 136 ? 14.455 -4.609 -13.152 1.00 67.06 136 CYS A CA 1
ATOM 1090 C C . CYS A 1 136 ? 15.731 -5.467 -13.176 1.00 67.06 136 CYS A C 1
ATOM 1092 O O . CYS A 1 136 ? 16.663 -5.146 -13.901 1.00 67.06 136 CYS A O 1
ATOM 1094 N N . HIS A 1 137 ? 15.747 -6.601 -12.468 1.00 65.75 137 HIS A N 1
ATOM 1095 C CA . HIS A 1 137 ? 16.910 -7.496 -12.439 1.00 65.75 137 HIS A CA 1
ATOM 1096 C C . HIS A 1 137 ? 17.166 -8.242 -13.757 1.00 65.75 137 HIS A C 1
ATOM 1098 O O . HIS A 1 137 ? 18.308 -8.350 -14.184 1.00 65.75 137 HIS A O 1
ATOM 1104 N N . SER A 1 138 ? 16.129 -8.726 -14.445 1.00 63.00 138 SER A N 1
ATOM 1105 C CA . SER A 1 138 ? 16.289 -9.486 -15.702 1.00 63.00 138 SER A CA 1
ATOM 1106 C C . SER A 1 138 ? 16.779 -8.670 -16.906 1.00 63.00 138 SER A C 1
ATOM 1108 O O . SER A 1 138 ? 17.061 -9.252 -17.948 1.00 63.00 138 SER A O 1
ATOM 1110 N N . TYR A 1 139 ? 16.843 -7.340 -16.799 1.00 53.41 139 TYR A N 1
ATOM 1111 C CA . TYR A 1 139 ? 17.424 -6.474 -17.831 1.00 53.41 139 TYR A CA 1
ATOM 1112 C C . TYR A 1 139 ? 18.950 -6.299 -17.668 1.00 53.41 139 TYR A C 1
ATOM 1114 O O . TYR A 1 139 ? 19.575 -5.751 -18.571 1.00 53.41 139 TYR A O 1
ATOM 1122 N N . LEU A 1 140 ? 19.538 -6.778 -16.560 1.00 48.38 140 LEU A N 1
ATOM 1123 C CA . LEU A 1 140 ? 20.969 -6.665 -16.238 1.00 48.38 140 LEU A CA 1
ATOM 1124 C C . LEU A 1 140 ? 21.816 -7.888 -16.667 1.00 48.38 140 LEU A C 1
ATOM 1126 O O . LEU A 1 140 ? 23.043 -7.804 -16.612 1.00 48.38 140 LEU A O 1
ATOM 1130 N N . ASP A 1 141 ? 21.185 -8.989 -17.101 1.00 42.72 141 ASP A N 1
ATOM 1131 C CA . ASP A 1 141 ? 21.827 -10.208 -17.647 1.00 42.72 141 ASP A CA 1
ATOM 1132 C C . ASP A 1 141 ? 21.723 -10.279 -19.185 1.00 42.72 141 ASP A C 1
ATOM 1134 O O . ASP A 1 141 ? 22.722 -10.675 -19.838 1.00 42.72 141 ASP A O 1
#

Radius of gyration: 16.99 Å; chains: 1; bounding box: 44×22×43 Å

Organism: NCBI:txid27350

Foldseek 3Di:
DLVVLLVLLLVLVVVVVVVLCVLLVPDPDFPPDWPDDPVLVVLQVVLVVQLVVLSVQLVVLVVCVVPDDPSQPSNLVSLVSNLCSVVPRNVVSCLPTRLCRSFPVVDVVRSVVVVVVVVVSNVSNVVSSVVSNVVSVVVVD

pLDDT: mean 72.64, std 10.1, range [42.72, 89.5]

Secondary structure (DSSP, 8-state):
-HHHHHHHHHHHHHHHHHHHHHHHHS-S---SS-S--HHHHHHHHHHHHHHHHHHHHHHHHHHHTTT-S--HHHHHHHHHHHHHIIIIIIHHHIIIIIHHHHS-TT-HHHHHHHHHHHHHHHHHHHHHHHHHHHHHHTT--

Sequence (141 aa):
MVAKSFVLVFRLSRLFFKKLLRDGMTNQEVPFCTEMSSQQLDSLQNAVSQIVRSIFDLVASLQNAEAEDDAEEEDEGLLVGTRQAMVDHIGLLLHLYIIPIISDINVPSSQNYFKTWFIDWNTLFSRATHDAYETCHSYLD